Protein AF-A0A1Y2QD56-F1 (afdb_monomer)

Sequence (138 aa):
MIRSNGIDLSAGRTGTDFGQGFYMTTSRNEALLSGGQAAGGRSLEVVEFRVPNAELGKLDSIHFGSAGPEWGDFVAFNRKLDVPYLPPSEWMPNPDMVTGPLFRRMGSSGPVAWPNRVPQTSIHSPNAVTIFDRYMVR

Secondary structure (DSSP, 8-state):
-HHHH---GGGSPSS-TT-SSEEE-S-HHHHHHHHHHHHTTPPP----B---HHHHTTS-EEE-SSS-HHHHHHHHHHTT---S-PPPGGGSS--SEEEEPPEEEEETTEEEEPTT---EEEE-SHHHHHHHHHTB--

Radius of gyration: 15.05 Å; Cα contacts (8 Å, |Δi|>4): 206; chains: 1; bounding box: 37×31×39 Å

Solvent-accessible surface area (backbone atoms only — not comparable to full-atom values): 8327 Å² total; per-residue (Å²): 103,57,95,80,70,42,80,62,53,84,79,28,59,72,56,31,58,87,34,50,23,50,76,49,50,94,43,71,67,56,46,52,54,59,46,47,71,73,45,76,83,53,92,81,82,89,82,51,67,68,70,55,68,80,61,58,72,73,46,54,65,49,76,38,94,50,81,44,72,70,48,29,54,49,26,34,59,33,44,66,50,98,64,102,73,78,82,59,66,83,62,56,71,75,44,26,28,41,35,26,62,47,77,63,46,78,50,98,92,42,63,34,59,45,83,98,58,75,51,38,34,34,34,56,36,72,66,42,43,56,54,48,54,73,27,44,62,127

pLDDT: mean 89.41, std 8.15, range [66.12, 98.0]

Mean predicted aligned error: 4.42 Å

Foldseek 3Di:
DCLVPFDDQVPFDFLALQGRFAKDDPDPVLRCVVVCVVQVPDDDDDKDFDFDVVLVVVWLEAEDPAPDPLSQVNRCVRNVPPDPDDDDCSPPPHTQKYKDFGWDDADPVTTDGDPPRHIMMTGRDPSNRVRRSVRIDD

Structure (mmCIF, N/CA/C/O backbone):
data_AF-A0A1Y2QD56-F1
#
_entry.id   AF-A0A1Y2QD56-F1
#
loop_
_atom_site.group_PDB
_atom_site.id
_atom_site.type_symbol
_atom_site.label_atom_id
_atom_site.label_alt_id
_atom_site.label_comp_id
_atom_site.label_asym_id
_atom_site.label_entity_id
_atom_site.label_seq_id
_atom_site.pdbx_PDB_ins_code
_atom_site.Cartn_x
_atom_site.Cartn_y
_atom_site.Cartn_z
_atom_site.occupancy
_atom_site.B_iso_or_equiv
_atom_site.auth_seq_id
_atom_site.auth_comp_id
_atom_site.auth_asym_id
_atom_site.auth_atom_id
_atom_site.pdbx_PDB_model_num
ATOM 1 N N . MET A 1 1 ? -0.880 -0.951 21.591 1.00 72.44 1 MET A N 1
ATOM 2 C CA . MET A 1 1 ? -1.291 -1.950 20.573 1.00 72.44 1 MET A CA 1
ATOM 3 C C . MET A 1 1 ? -2.196 -1.254 19.573 1.00 72.44 1 MET A C 1
ATOM 5 O O . MET A 1 1 ? -2.889 -0.332 19.991 1.00 72.44 1 MET A O 1
ATOM 9 N N . ILE A 1 2 ? -2.202 -1.658 18.297 1.00 84.44 2 ILE A N 1
ATOM 10 C CA . ILE A 1 2 ? -2.987 -0.966 17.254 1.00 84.44 2 ILE A CA 1
ATOM 11 C C . ILE A 1 2 ? -4.475 -0.877 17.623 1.00 84.44 2 ILE A C 1
ATOM 13 O O . ILE A 1 2 ? -5.079 0.174 17.467 1.00 84.44 2 ILE A O 1
ATOM 17 N N . ARG A 1 3 ? -5.038 -1.924 18.246 1.00 85.38 3 ARG A N 1
ATOM 18 C CA . ARG A 1 3 ? -6.445 -1.942 18.685 1.00 85.38 3 ARG A CA 1
ATOM 19 C C . ARG A 1 3 ? -6.810 -0.854 19.697 1.00 85.38 3 ARG A C 1
ATOM 21 O O . ARG A 1 3 ? -7.971 -0.477 19.793 1.00 85.38 3 ARG A O 1
ATOM 28 N N . SER A 1 4 ? -5.839 -0.386 20.480 1.00 85.19 4 SER A N 1
ATOM 29 C CA . SER A 1 4 ? -6.052 0.618 21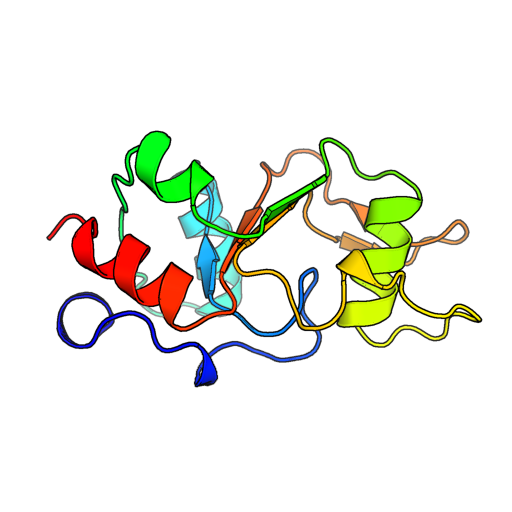.531 1.00 85.19 4 SER A CA 1
ATOM 30 C C . SER A 1 4 ? -5.616 2.016 21.105 1.00 85.19 4 SER A C 1
ATOM 32 O O . SER A 1 4 ? -6.185 2.991 21.579 1.00 85.19 4 SER A O 1
ATOM 34 N N . ASN A 1 5 ? -4.607 2.105 20.235 1.00 87.56 5 ASN A N 1
ATOM 35 C CA . ASN A 1 5 ? -3.928 3.360 19.911 1.00 87.56 5 ASN A CA 1
ATOM 36 C C . ASN A 1 5 ? -4.205 3.846 18.479 1.00 87.56 5 ASN A C 1
ATOM 38 O O . ASN A 1 5 ? -3.782 4.947 18.144 1.00 87.56 5 ASN A O 1
ATOM 42 N N . GLY A 1 6 ? -4.879 3.038 17.656 1.00 92.06 6 GLY A N 1
ATOM 43 C CA . GLY A 1 6 ? -5.049 3.297 16.229 1.00 92.06 6 GLY A CA 1
ATOM 44 C C . GLY A 1 6 ? -3.791 2.996 15.415 1.00 92.06 6 GLY A C 1
ATOM 45 O O . GLY A 1 6 ? -2.788 2.480 15.932 1.00 92.06 6 GLY A O 1
ATOM 46 N N . ILE A 1 7 ? -3.866 3.292 14.120 1.00 94.56 7 ILE A N 1
ATOM 47 C CA . ILE A 1 7 ? -2.748 3.152 13.184 1.00 94.56 7 ILE A CA 1
ATOM 48 C C . ILE A 1 7 ? -1.780 4.334 13.343 1.00 94.56 7 ILE A C 1
ATOM 50 O O . ILE A 1 7 ? -2.159 5.493 13.210 1.00 94.56 7 ILE A O 1
ATOM 54 N N . ASP A 1 8 ? -0.497 4.028 13.548 1.00 93.88 8 ASP A N 1
ATOM 55 C CA . ASP A 1 8 ? 0.594 5.007 13.558 1.00 93.88 8 ASP A CA 1
ATOM 56 C C . ASP A 1 8 ? 1.444 4.869 12.286 1.00 93.88 8 ASP A C 1
ATOM 58 O O . ASP A 1 8 ? 2.203 3.910 12.123 1.00 93.88 8 ASP A O 1
ATOM 62 N N . LEU A 1 9 ? 1.323 5.838 11.375 1.00 93.38 9 LEU A N 1
ATOM 63 C CA . LEU A 1 9 ? 2.066 5.852 10.111 1.00 93.38 9 LEU A CA 1
ATOM 64 C C . LEU A 1 9 ? 3.571 6.086 10.303 1.00 93.38 9 LEU A C 1
ATOM 66 O O . LEU A 1 9 ? 4.365 5.645 9.470 1.00 93.38 9 LEU A O 1
ATOM 70 N N . SER A 1 10 ? 3.980 6.733 11.401 1.00 92.31 10 SER A N 1
ATOM 71 C CA . SER A 1 10 ? 5.395 7.007 11.678 1.00 92.31 10 SER A CA 1
ATOM 72 C C . SER A 1 10 ? 6.182 5.735 12.010 1.00 92.31 10 SER A C 1
ATOM 74 O O . SER A 1 10 ? 7.385 5.666 11.758 1.00 92.31 10 SER A O 1
ATOM 76 N N . ALA A 1 11 ? 5.489 4.693 12.482 1.00 89.25 11 ALA A N 1
ATOM 77 C CA . ALA A 1 11 ? 6.056 3.368 12.714 1.00 89.25 11 ALA A CA 1
ATOM 78 C C . ALA A 1 11 ? 6.349 2.594 11.410 1.00 89.25 11 ALA A C 1
ATOM 80 O O . ALA A 1 11 ? 7.032 1.564 11.440 1.00 89.25 11 ALA A O 1
ATOM 81 N N . GLY A 1 12 ? 5.844 3.068 10.264 1.00 87.12 12 GLY A N 1
ATOM 82 C CA . GLY A 1 12 ? 6.132 2.501 8.951 1.00 87.12 12 GLY A CA 1
ATOM 83 C C . GLY A 1 12 ? 7.609 2.647 8.581 1.00 87.12 12 GLY A C 1
ATOM 84 O O . GLY A 1 12 ? 8.252 3.651 8.886 1.00 87.12 12 GLY A O 1
ATOM 85 N N . ARG A 1 13 ? 8.164 1.653 7.883 1.00 88.19 13 ARG A N 1
ATOM 86 C CA . ARG A 1 13 ? 9.530 1.735 7.344 1.00 88.19 13 ARG A CA 1
ATOM 87 C C . ARG A 1 13 ? 9.559 2.608 6.092 1.00 88.19 13 ARG A C 1
ATOM 89 O O . ARG A 1 13 ? 8.639 2.560 5.284 1.00 88.19 13 ARG A O 1
ATOM 96 N N . THR A 1 14 ? 10.637 3.362 5.910 1.00 89.12 14 THR A N 1
ATOM 97 C CA . THR A 1 14 ? 10.931 4.036 4.639 1.00 89.12 14 THR A CA 1
ATOM 98 C C . THR A 1 14 ? 11.519 3.039 3.631 1.00 89.12 14 THR A C 1
ATOM 100 O O . THR A 1 14 ? 11.999 1.970 4.016 1.00 89.12 14 THR A O 1
ATOM 103 N N . GLY A 1 15 ? 11.486 3.365 2.334 1.00 87.69 15 GLY A N 1
ATOM 104 C CA . GLY A 1 15 ? 12.085 2.512 1.295 1.00 87.69 15 GLY A CA 1
ATOM 105 C C . GLY A 1 15 ? 11.324 1.210 1.012 1.00 87.69 15 GLY A C 1
ATOM 106 O O . GLY A 1 15 ? 11.917 0.233 0.550 1.00 87.69 15 GLY A O 1
ATOM 107 N N . THR A 1 16 ? 10.037 1.161 1.349 1.00 91.62 16 THR A N 1
ATOM 108 C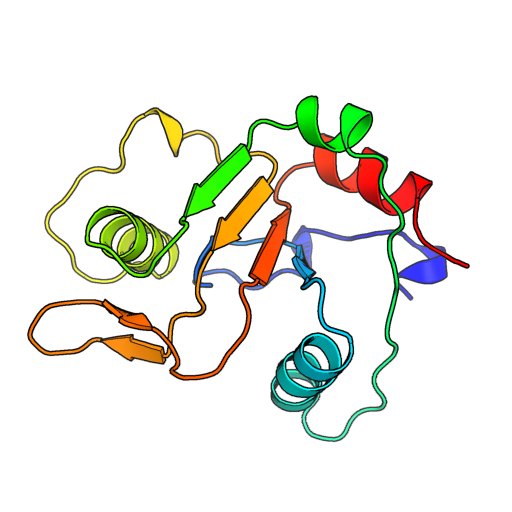 CA . THR A 1 16 ? 9.106 0.072 1.020 1.00 91.62 16 THR A CA 1
ATOM 109 C C . THR A 1 16 ? 8.494 0.269 -0.366 1.00 91.62 16 THR A C 1
ATOM 111 O O . THR A 1 16 ? 8.640 1.327 -0.967 1.00 91.62 16 THR A O 1
ATOM 114 N N . ASP A 1 17 ? 7.809 -0.756 -0.873 1.00 92.38 17 ASP A N 1
ATOM 115 C CA . ASP A 1 17 ? 7.322 -0.821 -2.259 1.00 92.38 17 ASP A CA 1
ATOM 116 C C . ASP A 1 17 ? 6.428 0.364 -2.641 1.00 92.38 17 ASP A C 1
ATOM 118 O O . ASP A 1 17 ? 6.557 0.899 -3.736 1.00 92.38 17 ASP A O 1
ATOM 122 N N . PHE A 1 18 ? 5.572 0.804 -1.718 1.00 93.88 18 PHE A N 1
ATOM 123 C CA . PHE A 1 18 ? 4.632 1.908 -1.914 1.00 93.88 18 PHE A CA 1
ATOM 124 C C . PHE A 1 18 ? 4.926 3.112 -1.010 1.00 93.88 18 PHE A C 1
ATOM 126 O O . PHE A 1 18 ? 4.049 3.918 -0.727 1.00 93.88 18 PHE A O 1
ATOM 133 N N . GLY A 1 19 ? 6.155 3.213 -0.496 1.00 92.00 19 GLY A N 1
ATOM 134 C CA . GLY A 1 19 ? 6.556 4.289 0.410 1.00 92.00 19 GLY A CA 1
ATOM 135 C C . GLY A 1 19 ? 6.125 4.063 1.862 1.00 92.00 19 GLY A C 1
ATOM 136 O O . GLY A 1 19 ? 5.466 3.073 2.197 1.00 92.00 19 GLY A O 1
ATOM 137 N N . GLN A 1 20 ? 6.547 4.962 2.755 1.00 93.12 20 GLN A N 1
ATOM 138 C CA . GLN A 1 20 ? 6.291 4.825 4.191 1.00 93.12 20 GLN A CA 1
ATOM 139 C C . GLN A 1 20 ? 4.786 4.874 4.477 1.00 93.12 20 GLN A C 1
ATOM 141 O O . GLN A 1 20 ? 4.101 5.812 4.075 1.00 93.12 20 GLN A O 1
ATOM 146 N N . GLY A 1 21 ? 4.269 3.860 5.166 1.00 94.38 21 GLY A N 1
ATOM 147 C CA . GLY A 1 21 ? 2.847 3.760 5.466 1.00 94.38 21 GLY A CA 1
ATOM 148 C C . GLY A 1 21 ? 2.489 2.483 6.213 1.00 94.38 21 GLY A C 1
ATOM 149 O O . GLY A 1 21 ? 3.364 1.711 6.621 1.00 94.38 21 GLY A O 1
ATOM 150 N N . PHE A 1 22 ? 1.188 2.262 6.374 1.00 95.12 22 PHE A N 1
ATOM 151 C CA . PHE A 1 22 ? 0.643 1.067 7.007 1.00 95.12 22 PHE A CA 1
ATOM 152 C C . PHE A 1 22 ? 0.142 0.085 5.946 1.00 95.12 22 PHE A C 1
ATOM 154 O O . PHE A 1 22 ? -0.766 0.410 5.186 1.00 95.12 22 PHE A O 1
ATOM 161 N N . TYR A 1 23 ? 0.750 -1.103 5.891 1.00 95.00 23 TYR A N 1
ATOM 162 C CA . TYR A 1 23 ? 0.519 -2.109 4.852 1.00 95.00 23 TYR A CA 1
ATOM 163 C C . TYR A 1 23 ? -0.437 -3.197 5.335 1.00 95.00 23 TYR A C 1
ATOM 165 O O . TYR A 1 23 ? -0.326 -3.709 6.448 1.00 95.00 23 TYR A O 1
ATOM 173 N N . MET A 1 24 ? -1.345 -3.586 4.453 1.00 95.44 24 MET A N 1
ATOM 174 C CA . MET A 1 24 ? -2.387 -4.573 4.676 1.00 95.44 24 MET A CA 1
ATOM 175 C C . MET A 1 24 ? -2.684 -5.353 3.394 1.00 95.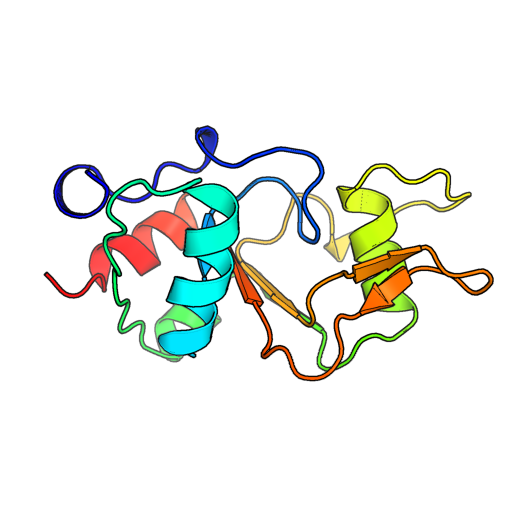44 24 MET A C 1
ATOM 177 O O . MET A 1 24 ? -2.087 -5.138 2.341 1.00 95.44 24 MET A O 1
ATOM 181 N N . THR A 1 25 ? -3.601 -6.307 3.488 1.00 96.12 25 THR A N 1
ATOM 182 C CA . THR A 1 25 ? -4.027 -7.153 2.374 1.00 96.12 25 THR A CA 1
ATOM 183 C C . THR A 1 25 ? -5.404 -7.728 2.685 1.00 96.12 25 THR A C 1
ATOM 185 O O . THR A 1 25 ? -5.792 -7.845 3.848 1.00 96.12 25 THR A O 1
ATOM 188 N N . THR A 1 26 ? -6.141 -8.118 1.650 1.00 95.00 26 THR A N 1
ATOM 189 C CA . THR A 1 26 ? -7.453 -8.767 1.780 1.00 95.00 26 THR A CA 1
ATOM 190 C C . THR A 1 26 ? -7.355 -10.244 2.178 1.00 95.00 26 THR A C 1
ATOM 192 O O . THR A 1 26 ? -8.363 -10.854 2.528 1.00 95.00 26 THR A O 1
ATOM 195 N N . SER A 1 27 ? -6.156 -10.839 2.160 1.00 94.88 27 SER A N 1
ATOM 196 C CA . SER A 1 27 ? -5.932 -12.232 2.558 1.00 94.88 27 SER A CA 1
ATOM 197 C C . SER A 1 27 ? -5.340 -12.338 3.960 1.00 94.88 27 SER A C 1
ATOM 199 O O . SER A 1 27 ? -4.198 -11.953 4.211 1.00 94.88 27 SER A O 1
ATOM 201 N N . ARG A 1 28 ? -6.071 -12.982 4.874 1.00 93.38 28 ARG A N 1
ATOM 202 C CA . ARG A 1 28 ? -5.571 -13.276 6.227 1.00 93.38 28 ARG A CA 1
ATOM 203 C C . ARG A 1 28 ? -4.262 -14.073 6.213 1.00 93.38 28 ARG A C 1
ATOM 205 O O . ARG A 1 28 ? -3.370 -13.802 7.013 1.00 93.38 28 ARG A O 1
ATOM 212 N N . ASN A 1 29 ? -4.137 -15.037 5.301 1.00 92.31 29 ASN A N 1
ATOM 213 C CA . ASN A 1 29 ? -2.928 -15.855 5.174 1.00 92.31 29 ASN A CA 1
ATOM 214 C C . ASN A 1 29 ? -1.732 -15.014 4.717 1.00 92.31 29 ASN A C 1
ATOM 216 O O . ASN A 1 29 ? -0.629 -15.179 5.230 1.00 92.31 29 ASN A O 1
ATOM 220 N N . GLU A 1 30 ? -1.959 -14.083 3.793 1.00 92.88 30 GLU A N 1
ATOM 221 C CA . GLU A 1 30 ? -0.926 -13.165 3.318 1.00 92.88 30 GLU A CA 1
ATOM 222 C C . GLU A 1 30 ? -0.491 -12.184 4.414 1.00 92.88 30 GLU A C 1
ATOM 224 O O . GLU A 1 30 ? 0.704 -11.924 4.566 1.00 92.88 30 GLU A O 1
ATOM 229 N N . ALA A 1 31 ? -1.435 -11.690 5.223 1.00 92.56 31 ALA A N 1
ATOM 230 C CA . ALA A 1 31 ? -1.136 -10.834 6.369 1.00 92.56 31 ALA A CA 1
ATOM 231 C C . ALA A 1 31 ? -0.236 -11.557 7.386 1.00 92.56 31 ALA A C 1
ATOM 233 O O . ALA A 1 31 ? 0.762 -10.999 7.841 1.00 92.56 31 ALA A O 1
ATOM 234 N N . LEU A 1 32 ? -0.541 -12.823 7.692 1.00 90.69 32 LEU A N 1
ATOM 235 C CA . LEU A 1 32 ? 0.277 -13.658 8.575 1.00 90.69 32 LEU A CA 1
ATOM 236 C C . LEU A 1 32 ? 1.657 -13.954 7.984 1.00 90.69 32 LEU A C 1
ATOM 238 O O . LEU A 1 32 ? 2.651 -13.886 8.702 1.00 90.69 32 LEU A O 1
ATOM 242 N N . LEU A 1 33 ? 1.736 -14.260 6.689 1.00 88.81 33 LEU A N 1
ATOM 243 C CA . LEU A 1 33 ? 3.000 -14.565 6.021 1.00 88.81 33 LEU A CA 1
ATOM 244 C C . LEU A 1 33 ? 3.913 -13.332 5.950 1.00 88.81 33 LEU A C 1
ATOM 246 O O . LEU A 1 33 ? 5.090 -13.415 6.304 1.00 88.81 33 LEU A O 1
ATOM 250 N N . SER A 1 34 ? 3.362 -12.178 5.567 1.00 86.88 34 SER A N 1
ATOM 251 C CA . SER A 1 34 ? 4.086 -10.900 5.524 1.00 86.88 34 SER A CA 1
ATOM 252 C C . SER A 1 34 ? 4.499 -10.437 6.925 1.00 86.88 34 SER A C 1
ATOM 254 O O . SER A 1 34 ? 5.648 -10.049 7.143 1.00 86.88 34 SER A O 1
ATOM 256 N N . GLY A 1 35 ? 3.594 -10.544 7.904 1.00 83.12 35 GLY A N 1
ATOM 257 C CA . GLY A 1 35 ? 3.881 -10.234 9.303 1.00 83.12 35 GLY A CA 1
ATOM 258 C C . GLY A 1 35 ? 4.925 -11.171 9.912 1.00 83.12 35 GLY A C 1
ATOM 259 O O . GLY A 1 35 ? 5.813 -10.715 10.628 1.00 83.12 35 GLY A O 1
ATOM 260 N N . GLY A 1 36 ? 4.879 -12.466 9.590 1.00 78.81 36 GLY A N 1
ATOM 261 C CA . GLY A 1 36 ? 5.800 -13.483 10.109 1.00 78.81 36 GLY A CA 1
ATOM 262 C C . GLY A 1 36 ? 7.245 -13.226 9.708 1.00 78.81 36 GLY A C 1
ATOM 263 O O . GLY A 1 36 ? 8.141 -13.313 10.549 1.00 78.81 36 GLY A O 1
ATOM 264 N N . GLN A 1 37 ? 7.459 -12.809 8.457 1.00 71.12 37 GLN A N 1
ATOM 265 C CA . GLN A 1 37 ? 8.773 -12.377 7.978 1.00 71.12 37 GLN A CA 1
ATOM 266 C C . GLN A 1 37 ? 9.306 -11.167 8.764 1.00 71.12 37 GLN A C 1
ATOM 268 O O . GLN A 1 37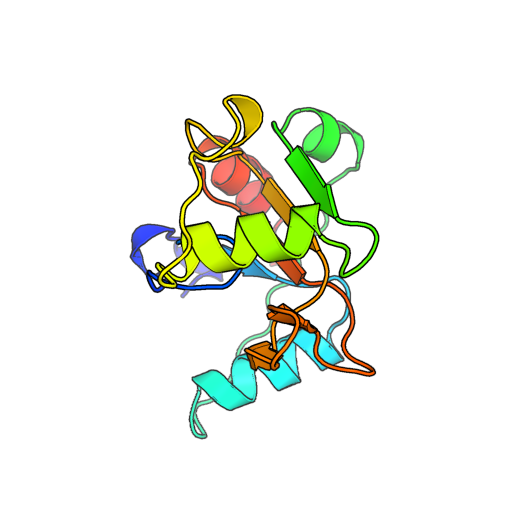 ? 10.499 -11.103 9.055 1.00 71.12 37 GLN A O 1
ATOM 273 N N . ALA A 1 38 ? 8.437 -10.230 9.153 1.00 71.31 38 ALA A N 1
ATOM 274 C CA . ALA A 1 38 ? 8.824 -9.042 9.916 1.00 71.31 38 ALA A CA 1
ATOM 275 C C . ALA A 1 38 ? 8.993 -9.298 11.429 1.00 71.31 38 ALA A C 1
ATOM 277 O O . ALA A 1 38 ? 9.807 -8.647 12.091 1.00 71.31 38 ALA A O 1
ATOM 278 N N . ALA A 1 39 ? 8.224 -10.229 11.998 1.00 71.81 39 ALA A N 1
ATOM 279 C CA . ALA A 1 39 ? 8.172 -10.467 13.437 1.00 71.81 39 ALA A CA 1
ATOM 280 C C . ALA A 1 39 ? 9.356 -11.276 13.976 1.00 71.81 39 ALA A C 1
ATOM 282 O O . ALA A 1 39 ? 9.668 -11.137 15.161 1.00 71.81 39 ALA A O 1
ATOM 283 N N . GLY A 1 40 ? 10.028 -12.083 13.147 1.00 71.38 40 GLY A N 1
ATOM 284 C CA . GLY A 1 40 ? 11.205 -12.854 13.568 1.00 71.38 40 GLY A CA 1
ATOM 285 C C . GLY A 1 40 ? 10.925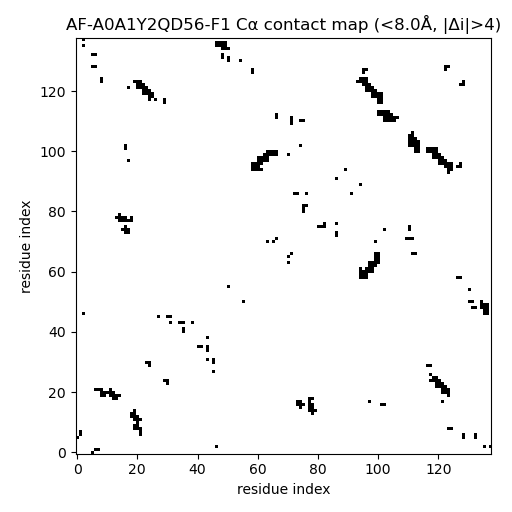 -13.787 14.754 1.00 71.38 40 GLY A C 1
ATOM 286 O O . GLY A 1 40 ? 11.751 -13.897 15.651 1.00 71.38 40 GLY A O 1
ATOM 287 N N . GLY A 1 41 ? 9.731 -14.392 14.800 1.00 69.44 41 GLY A N 1
ATOM 288 C CA . GLY A 1 41 ? 9.309 -15.302 15.875 1.00 69.44 41 GLY A CA 1
ATOM 289 C C . GLY A 1 41 ? 8.499 -14.666 17.013 1.00 69.44 41 GLY A C 1
ATOM 290 O O . GLY A 1 41 ? 8.078 -15.377 17.920 1.00 69.44 41 GLY A O 1
ATOM 291 N N . ARG A 1 42 ? 8.235 -13.352 16.978 1.00 75.81 42 ARG A N 1
ATOM 292 C CA . ARG A 1 42 ? 7.297 -12.699 17.914 1.00 75.81 42 ARG A CA 1
ATOM 293 C C . ARG A 1 42 ? 5.842 -13.070 17.604 1.00 75.81 42 ARG A C 1
ATOM 295 O O . ARG A 1 42 ? 5.496 -13.328 16.452 1.00 75.81 42 ARG A O 1
ATOM 302 N N . SER A 1 43 ? 4.986 -13.047 18.628 1.00 77.06 43 SER A N 1
ATOM 303 C CA . SER A 1 43 ? 3.543 -13.250 18.467 1.00 77.06 43 SER A CA 1
ATOM 304 C C . SER A 1 43 ? 2.951 -12.162 17.575 1.00 77.06 43 SER A C 1
ATOM 306 O O . SER A 1 43 ? 3.126 -10.971 17.843 1.00 77.06 43 SER A O 1
ATOM 308 N N . LEU A 1 44 ? 2.244 -12.576 16.528 1.00 82.06 44 LEU A N 1
ATOM 309 C CA . LEU A 1 44 ? 1.524 -11.681 15.633 1.00 82.06 44 LEU A CA 1
ATOM 310 C C . LEU A 1 44 ? 0.085 -11.520 16.090 1.00 82.06 44 LEU A C 1
ATOM 312 O O . LEU A 1 44 ? -0.587 -12.495 16.420 1.00 82.06 44 LEU A O 1
ATOM 316 N N . GLU A 1 45 ? -0.400 -10.292 16.007 1.00 85.69 45 GLU A N 1
ATOM 317 C CA . GLU A 1 45 ? -1.817 -9.995 16.090 1.00 85.69 45 GLU A CA 1
ATOM 318 C C . GLU A 1 45 ? -2.322 -9.629 14.693 1.00 85.69 45 GLU A C 1
ATOM 320 O O . GLU A 1 45 ? -1.748 -8.771 14.023 1.00 85.69 45 GLU A O 1
ATOM 325 N N . VAL A 1 46 ? -3.389 -10.292 14.244 1.00 89.81 46 VAL A N 1
ATOM 326 C CA . VAL A 1 46 ? -4.080 -9.922 13.004 1.00 89.81 46 VAL A CA 1
ATOM 327 C C . VAL A 1 46 ? -5.192 -8.951 13.354 1.00 89.81 46 VAL A C 1
ATOM 329 O O . VAL A 1 46 ? -6.005 -9.229 14.236 1.00 89.81 46 VAL A O 1
ATOM 332 N N . VAL A 1 47 ? -5.235 -7.832 12.641 1.00 93.44 47 VAL A N 1
ATOM 333 C CA . VAL A 1 47 ? -6.262 -6.800 12.770 1.00 93.44 47 VAL A CA 1
ATOM 334 C C . VAL A 1 47 ? -7.034 -6.750 11.459 1.00 93.44 47 VAL A C 1
ATOM 336 O O . VAL A 1 47 ? -6.435 -6.746 10.385 1.00 93.44 47 VAL A O 1
ATOM 339 N N . GLU A 1 48 ? -8.360 -6.781 11.553 1.00 95.94 48 GLU A N 1
ATOM 340 C CA . GLU A 1 48 ? -9.264 -6.778 10.403 1.00 95.94 48 GLU A CA 1
ATOM 341 C C . GLU A 1 48 ? -9.957 -5.421 10.306 1.00 95.94 48 GLU A C 1
ATOM 343 O O . GLU A 1 48 ? -10.353 -4.843 11.318 1.00 95.94 48 GLU A O 1
ATOM 348 N N . PHE A 1 49 ? -10.126 -4.934 9.080 1.00 96.94 49 PHE A N 1
ATOM 349 C CA . PHE A 1 49 ? -10.814 -3.686 8.780 1.00 96.94 49 PHE A CA 1
ATOM 350 C C . PHE A 1 49 ? -11.975 -3.974 7.832 1.00 96.94 49 PHE A C 1
ATOM 352 O O . PHE A 1 49 ? -11.789 -4.619 6.800 1.00 96.94 49 PHE A O 1
ATOM 359 N N . ARG A 1 50 ? -13.173 -3.490 8.166 1.00 97.12 50 ARG A N 1
ATOM 360 C CA . ARG A 1 50 ? -14.387 -3.646 7.347 1.00 97.12 50 ARG A CA 1
ATOM 361 C C . ARG A 1 50 ? -14.844 -2.297 6.810 1.00 97.12 50 ARG A C 1
ATOM 363 O O . ARG A 1 50 ? -15.886 -1.782 7.205 1.00 97.12 50 ARG A O 1
ATOM 370 N N . VAL A 1 51 ? -14.027 -1.709 5.941 1.00 97.50 51 VAL A N 1
ATOM 371 C CA . VAL A 1 51 ? -14.283 -0.384 5.363 1.00 97.50 51 VAL A CA 1
ATOM 372 C C . VAL A 1 51 ? -15.294 -0.498 4.211 1.00 97.50 51 VAL A C 1
ATOM 374 O O . VAL A 1 51 ? -15.057 -1.268 3.279 1.00 97.50 51 VAL A O 1
ATOM 377 N N . PRO A 1 52 ? -16.410 0.253 4.219 1.00 97.81 52 PRO A N 1
ATOM 378 C CA . PRO A 1 52 ? -17.325 0.303 3.081 1.00 97.81 52 PRO A CA 1
ATOM 379 C C . PRO A 1 52 ? -16.656 0.885 1.828 1.00 97.81 52 PRO A C 1
ATOM 381 O O . PRO A 1 52 ? -15.934 1.877 1.915 1.00 97.81 52 PRO A O 1
ATOM 384 N N . ASN A 1 53 ? -16.988 0.362 0.643 1.00 95.81 53 ASN A N 1
ATOM 385 C CA . ASN A 1 53 ? -16.464 0.884 -0.632 1.00 95.81 53 ASN A CA 1
ATOM 386 C C . ASN A 1 53 ? -16.728 2.389 -0.819 1.00 95.81 53 ASN A C 1
ATOM 388 O O . ASN A 1 53 ? -15.898 3.092 -1.385 1.00 95.81 53 ASN A O 1
ATOM 392 N N . ALA A 1 54 ? -17.856 2.897 -0.309 1.00 97.75 54 ALA A N 1
ATOM 393 C CA . ALA A 1 54 ? -18.192 4.320 -0.362 1.00 97.75 54 ALA A CA 1
ATOM 394 C C . ALA A 1 54 ? -17.240 5.208 0.461 1.00 97.75 54 ALA A C 1
ATOM 396 O O . ALA A 1 54 ? -17.110 6.390 0.167 1.00 97.75 54 ALA A O 1
ATOM 397 N N . GLU A 1 55 ? -16.588 4.662 1.490 1.00 98.00 55 GLU A N 1
ATOM 398 C CA . GLU A 1 55 ? -15.560 5.371 2.258 1.00 98.00 55 GLU A CA 1
ATOM 399 C C . GLU A 1 55 ? -14.200 5.278 1.564 1.00 98.00 55 GLU A C 1
ATOM 401 O O . GLU A 1 55 ? -13.493 6.276 1.491 1.00 98.00 55 GLU A O 1
ATOM 406 N N . LEU A 1 56 ? -13.870 4.119 0.979 1.00 95.88 56 LEU A N 1
ATOM 407 C CA . LEU A 1 56 ? -12.657 3.961 0.168 1.00 95.88 56 LEU A CA 1
ATOM 408 C C . LEU A 1 56 ? -12.656 4.896 -1.048 1.00 95.88 56 LEU A C 1
ATOM 410 O O . LEU A 1 56 ? -11.628 5.478 -1.365 1.00 95.88 56 LEU A O 1
ATOM 414 N N . GLY A 1 57 ? -13.813 5.106 -1.682 1.00 96.00 57 GLY A N 1
ATOM 415 C CA . GLY A 1 57 ? -13.960 6.031 -2.811 1.00 96.00 57 GLY A CA 1
ATOM 416 C C . GLY A 1 57 ? -13.751 7.513 -2.471 1.00 96.00 57 GLY A C 1
ATOM 417 O O . GLY A 1 57 ? -13.790 8.341 -3.374 1.00 96.00 57 GLY A O 1
ATOM 418 N N . LYS A 1 58 ? -13.551 7.861 -1.191 1.00 96.12 58 LYS A N 1
ATOM 419 C CA . LYS A 1 58 ? -13.198 9.221 -0.748 1.00 96.12 58 LYS A CA 1
ATOM 420 C C . LYS A 1 58 ? -11.687 9.443 -0.656 1.00 96.12 58 LYS A C 1
ATOM 422 O O . LYS A 1 58 ? -11.277 10.569 -0.393 1.00 96.12 58 LYS A O 1
ATOM 427 N N . LEU A 1 59 ? -10.892 8.382 -0.784 1.00 96.00 59 LEU A N 1
ATOM 428 C CA . LEU A 1 59 ? -9.439 8.430 -0.680 1.00 96.00 59 LEU A CA 1
ATOM 429 C C . LEU A 1 59 ? -8.823 8.663 -2.054 1.00 96.00 59 LEU A C 1
ATOM 431 O O . LEU A 1 59 ? -9.195 7.984 -3.016 1.00 96.00 59 LEU A O 1
ATOM 435 N N . ASP A 1 60 ? -7.829 9.544 -2.124 1.00 94.94 60 ASP A N 1
ATOM 436 C CA . ASP A 1 60 ? -6.981 9.635 -3.310 1.00 94.94 60 ASP A CA 1
ATOM 437 C C . ASP A 1 60 ? -6.142 8.357 -3.434 1.00 94.94 60 ASP A C 1
ATOM 439 O O . ASP A 1 60 ? -5.301 8.059 -2.582 1.00 94.94 60 ASP A O 1
ATOM 443 N N . SER A 1 61 ? -6.453 7.537 -4.436 1.00 93.88 61 SER A N 1
ATOM 444 C CA . SER A 1 61 ? -6.031 6.140 -4.469 1.00 93.88 61 SER A CA 1
ATOM 445 C C . SER A 1 61 ? -5.371 5.769 -5.784 1.00 93.88 61 SER A C 1
ATOM 447 O O . SER A 1 61 ? -5.947 5.962 -6.853 1.00 93.88 61 SER A O 1
ATOM 449 N N . ILE A 1 62 ? -4.218 5.109 -5.694 1.00 94.88 62 ILE A N 1
ATOM 450 C CA . ILE A 1 62 ? -3.542 4.501 -6.843 1.00 94.88 62 ILE A CA 1
ATOM 451 C C . ILE A 1 62 ? -3.760 2.989 -6.825 1.00 94.88 62 ILE A C 1
ATOM 453 O O . ILE A 1 62 ? -3.583 2.326 -5.798 1.00 94.88 62 ILE A O 1
ATOM 457 N N . HIS A 1 63 ? -4.124 2.423 -7.976 1.00 95.06 63 HIS A N 1
ATOM 458 C CA . HIS A 1 63 ? -4.321 0.987 -8.133 1.00 95.06 63 HIS A CA 1
ATOM 459 C C . HIS A 1 63 ? -3.503 0.421 -9.295 1.00 95.06 63 HIS A C 1
ATOM 461 O O . HIS A 1 63 ? -3.798 0.664 -10.462 1.00 95.06 63 HIS A O 1
ATOM 467 N N . PHE A 1 64 ? -2.530 -0.425 -8.968 1.00 95.38 64 PHE A N 1
ATOM 468 C CA . PHE A 1 64 ? -1.774 -1.209 -9.932 1.00 95.38 64 PHE A CA 1
ATOM 469 C C . PHE A 1 64 ? -2.398 -2.600 -10.072 1.00 95.38 64 PHE A C 1
ATOM 471 O O . PHE A 1 64 ? -2.210 -3.472 -9.224 1.00 95.38 64 PHE A O 1
ATOM 478 N N . GLY A 1 65 ? -3.119 -2.839 -11.171 1.00 93.38 65 GLY A N 1
ATOM 479 C CA . GLY A 1 65 ? -3.735 -4.146 -11.441 1.00 93.38 65 GLY A CA 1
ATOM 480 C C . GLY A 1 65 ? -2.731 -5.255 -11.797 1.00 93.38 65 GLY A C 1
ATOM 481 O O . GLY A 1 65 ? -3.069 -6.437 -11.763 1.00 93.38 65 GLY A O 1
ATOM 482 N N . SER A 1 66 ? -1.492 -4.898 -12.150 1.00 92.88 66 SER A N 1
ATOM 483 C CA . SER A 1 66 ? -0.425 -5.842 -12.500 1.00 92.88 66 SER A CA 1
ATOM 484 C C . SER A 1 66 ? 0.965 -5.232 -12.293 1.00 92.88 66 SER A C 1
ATOM 486 O O . SER A 1 66 ? 1.101 -4.031 -12.070 1.00 92.88 66 SER A O 1
ATOM 488 N N . ALA A 1 67 ? 2.006 -6.066 -12.371 1.00 92.94 67 ALA A N 1
ATOM 489 C CA . ALA A 1 67 ? 3.406 -5.657 -12.241 1.00 92.94 67 ALA A CA 1
ATOM 490 C C . ALA A 1 67 ? 3.957 -5.112 -13.574 1.00 92.94 67 ALA A C 1
ATOM 492 O O . ALA A 1 67 ? 4.894 -5.669 -14.146 1.00 92.94 67 ALA A O 1
ATOM 493 N N . GLY A 1 68 ? 3.305 -4.077 -14.105 1.00 91.81 68 GLY A N 1
ATOM 494 C CA . GLY A 1 68 ? 3.695 -3.408 -15.348 1.00 91.81 68 GLY A CA 1
ATOM 495 C C . GLY A 1 68 ? 4.799 -2.358 -15.155 1.00 91.81 68 GLY A C 1
ATOM 496 O O . GLY A 1 68 ? 5.245 -2.141 -14.026 1.00 91.81 68 GLY A O 1
ATOM 497 N N . PRO A 1 69 ? 5.218 -1.678 -16.241 1.00 89.69 69 PRO A N 1
ATOM 498 C CA . PRO A 1 69 ? 6.250 -0.640 -16.190 1.00 89.69 69 PRO A CA 1
ATOM 499 C C . PRO A 1 69 ? 5.951 0.464 -15.170 1.00 89.69 69 PRO A C 1
ATOM 501 O O . PRO A 1 69 ? 6.796 0.757 -14.338 1.00 89.69 69 PRO A O 1
ATOM 504 N N . GLU A 1 70 ? 4.719 0.976 -15.151 1.00 90.31 70 GLU A N 1
ATOM 505 C CA . GLU A 1 70 ? 4.292 2.039 -14.232 1.00 90.31 70 GLU A CA 1
ATOM 506 C C . GLU A 1 70 ? 4.414 1.632 -12.751 1.00 90.31 70 GLU A C 1
ATOM 508 O O . GLU A 1 70 ? 4.957 2.372 -11.934 1.00 90.31 70 GLU A O 1
ATOM 513 N N . TRP A 1 71 ? 3.986 0.411 -12.407 1.00 93.44 71 TRP A N 1
ATOM 514 C CA . TRP A 1 71 ? 4.196 -0.154 -11.069 1.00 93.44 71 TRP A CA 1
ATOM 515 C C . TRP A 1 71 ? 5.688 -0.285 -10.746 1.00 93.44 71 TRP A C 1
ATOM 517 O O . TRP A 1 71 ? 6.112 -0.016 -9.622 1.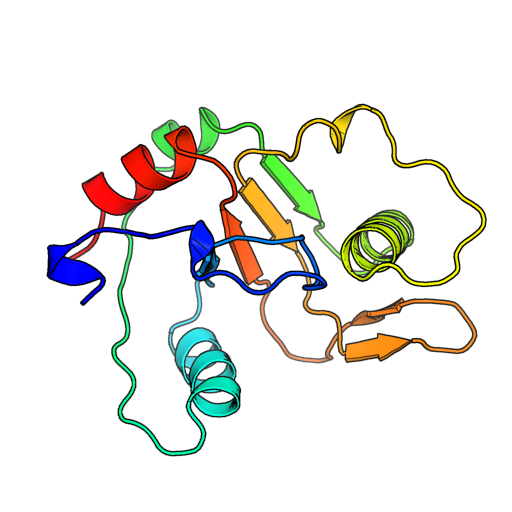00 93.44 71 TRP A O 1
ATOM 527 N N . GLY A 1 72 ? 6.492 -0.698 -11.728 1.00 92.00 72 GLY A N 1
ATOM 528 C CA . GLY A 1 72 ? 7.937 -0.799 -11.582 1.00 92.00 72 GLY A CA 1
ATOM 529 C C . GLY A 1 72 ? 8.570 0.552 -11.253 1.00 92.00 72 GLY A C 1
ATOM 530 O O . GLY A 1 72 ? 9.314 0.658 -10.279 1.00 92.00 72 GLY A O 1
ATOM 531 N N . ASP A 1 73 ? 8.224 1.590 -12.006 1.00 90.38 73 ASP A N 1
ATOM 532 C CA . ASP A 1 73 ? 8.714 2.950 -11.784 1.00 90.38 73 ASP A CA 1
ATOM 533 C C . ASP A 1 73 ? 8.283 3.478 -10.406 1.00 90.38 73 ASP A C 1
ATOM 535 O O . ASP A 1 73 ? 9.104 4.037 -9.673 1.00 90.38 73 ASP A O 1
ATOM 539 N N . PHE A 1 74 ? 7.041 3.201 -9.989 1.00 92.00 74 PHE A N 1
ATOM 540 C CA . PHE A 1 74 ? 6.535 3.551 -8.657 1.00 92.00 74 PHE A CA 1
ATOM 541 C C . PHE A 1 74 ? 7.342 2.896 -7.535 1.00 92.00 74 PHE A C 1
ATOM 543 O O . PHE A 1 74 ? 7.751 3.549 -6.569 1.00 92.00 74 PHE A O 1
ATOM 550 N N . VAL A 1 75 ? 7.601 1.593 -7.662 1.00 92.38 75 VAL A N 1
ATOM 551 C CA . VAL A 1 75 ? 8.405 0.839 -6.697 1.00 92.38 75 VAL A CA 1
ATOM 552 C C . VAL A 1 75 ? 9.844 1.341 -6.690 1.00 92.38 75 VAL A C 1
ATOM 554 O O . VAL A 1 75 ? 10.423 1.519 -5.618 1.00 92.38 75 VAL A O 1
ATOM 557 N N . ALA A 1 76 ? 10.437 1.586 -7.858 1.00 89.94 76 ALA A N 1
ATOM 558 C CA . ALA A 1 76 ? 11.804 2.076 -7.966 1.00 89.94 76 ALA A CA 1
ATOM 559 C C . ALA A 1 76 ? 11.967 3.441 -7.290 1.00 89.94 76 ALA A C 1
ATOM 561 O O . ALA A 1 76 ? 12.898 3.617 -6.500 1.00 89.94 76 ALA A O 1
ATOM 562 N N . PHE A 1 77 ? 11.019 4.352 -7.517 1.00 89.31 77 PHE A N 1
ATOM 563 C CA . PHE A 1 77 ? 10.954 5.648 -6.851 1.00 89.31 77 PHE A CA 1
ATOM 564 C C . PHE A 1 77 ? 10.900 5.501 -5.322 1.00 89.31 77 PHE A C 1
ATOM 566 O O . PHE A 1 77 ? 11.775 6.005 -4.612 1.00 89.31 77 PHE A O 1
ATOM 573 N N . ASN A 1 78 ? 9.928 4.749 -4.799 1.00 90.50 78 ASN A N 1
ATOM 574 C CA . ASN A 1 78 ? 9.731 4.616 -3.353 1.00 90.50 78 ASN A CA 1
ATOM 575 C C . ASN A 1 78 ? 10.889 3.900 -2.649 1.00 90.50 78 ASN A C 1
ATOM 577 O O . ASN A 1 78 ? 11.280 4.266 -1.535 1.00 90.50 78 ASN A O 1
ATOM 581 N N . ARG A 1 79 ? 11.479 2.902 -3.312 1.00 90.06 79 ARG A N 1
ATOM 582 C CA . ARG A 1 79 ? 12.643 2.161 -2.817 1.00 90.06 79 ARG A CA 1
ATOM 583 C C . ARG A 1 79 ? 13.971 2.890 -3.055 1.00 90.06 79 ARG A C 1
ATOM 585 O O . ARG A 1 79 ? 15.003 2.365 -2.640 1.00 90.06 79 ARG A O 1
ATOM 592 N N . LYS A 1 80 ? 13.948 4.086 -3.664 1.00 86.50 80 LYS A N 1
ATOM 593 C CA . LYS A 1 80 ? 15.125 4.905 -4.013 1.00 86.50 80 LYS A CA 1
ATOM 594 C C . LYS A 1 80 ? 16.158 4.125 -4.824 1.00 86.50 80 LYS A C 1
ATOM 596 O O . LYS A 1 80 ? 17.354 4.164 -4.537 1.00 86.50 80 LYS A O 1
ATOM 601 N N . LEU A 1 81 ? 15.675 3.357 -5.792 1.00 82.12 81 LEU A N 1
ATOM 602 C CA . LEU A 1 81 ? 16.538 2.667 -6.736 1.00 82.12 81 LEU A CA 1
ATOM 603 C C . LEU A 1 81 ? 17.113 3.686 -7.718 1.00 82.12 81 LEU A C 1
ATOM 605 O O . LEU A 1 81 ? 16.480 4.697 -8.011 1.00 82.12 81 LEU A O 1
ATOM 609 N N . ASP A 1 82 ? 18.316 3.419 -8.206 1.00 76.69 82 ASP A N 1
ATOM 610 C CA . ASP A 1 82 ? 18.993 4.295 -9.157 1.00 76.69 82 ASP A CA 1
ATOM 611 C C . ASP A 1 82 ? 18.308 4.196 -10.530 1.00 76.69 82 ASP A C 1
ATOM 613 O O . ASP A 1 82 ? 18.575 3.276 -11.307 1.00 76.69 82 ASP A O 1
ATOM 617 N N . VAL A 1 83 ? 17.342 5.088 -10.783 1.00 68.88 83 VAL A N 1
ATOM 618 C CA . VAL A 1 83 ? 16.583 5.168 -12.038 1.00 68.88 83 VAL A CA 1
ATOM 619 C C . VAL A 1 83 ? 16.563 6.609 -12.576 1.00 68.88 83 VAL A C 1
ATOM 621 O O . VAL A 1 83 ? 16.349 7.548 -11.808 1.00 68.88 83 VAL A O 1
ATOM 624 N N . PRO A 1 84 ? 16.773 6.823 -13.889 1.00 66.12 84 PRO A N 1
ATOM 625 C CA . PRO A 1 84 ? 16.900 8.154 -14.491 1.00 66.12 84 PRO A CA 1
ATOM 626 C C . PRO A 1 84 ? 15.534 8.784 -14.834 1.00 66.12 84 PRO A C 1
ATOM 628 O O . PRO A 1 84 ? 15.267 9.106 -15.991 1.00 66.12 84 PRO A O 1
ATOM 631 N N . TYR A 1 85 ? 14.645 8.937 -13.851 1.00 68.94 85 TYR A N 1
ATOM 632 C CA . TYR A 1 85 ? 13.250 9.327 -14.084 1.00 68.94 85 TYR A CA 1
ATOM 633 C C . TYR A 1 85 ? 12.685 10.257 -12.992 1.00 68.94 85 TYR A C 1
ATOM 635 O O . TYR A 1 85 ? 13.081 10.178 -11.830 1.00 68.94 85 TYR A O 1
ATOM 643 N N . LEU A 1 86 ? 11.755 11.142 -13.381 1.00 67.56 86 LEU A N 1
ATOM 644 C CA . LEU A 1 86 ? 10.991 12.021 -12.488 1.00 67.56 86 LEU A CA 1
ATOM 645 C C . LEU A 1 86 ? 9.603 11.419 -12.225 1.00 67.56 86 LEU A C 1
ATOM 647 O O . LEU A 1 86 ? 8.914 11.141 -13.204 1.00 67.56 86 LEU A O 1
ATOM 651 N N . PRO A 1 87 ? 9.154 11.275 -10.963 1.00 73.25 87 PRO A N 1
ATOM 652 C CA . PRO A 1 87 ? 7.829 10.732 -10.664 1.00 73.25 87 PRO A CA 1
ATOM 653 C C . PRO A 1 87 ? 6.721 11.578 -11.321 1.00 73.25 87 PRO A C 1
ATOM 655 O O . PRO A 1 87 ? 6.879 12.800 -11.433 1.00 73.25 87 PRO A O 1
ATOM 658 N N . PRO A 1 88 ? 5.593 10.979 -11.740 1.00 77.94 88 PRO A N 1
ATOM 659 C CA . PRO A 1 88 ? 4.450 11.705 -12.251 1.00 77.94 88 PRO A CA 1
ATOM 660 C C . PRO A 1 88 ? 3.876 12.557 -11.125 1.00 77.94 88 PRO A C 1
ATOM 662 O O . PRO A 1 88 ? 3.968 12.218 -9.940 1.00 77.94 88 PRO A O 1
ATOM 665 N N . SER A 1 89 ? 3.237 13.658 -11.501 1.00 73.94 89 SER A N 1
ATOM 666 C CA . SER A 1 89 ? 2.616 14.554 -10.534 1.00 73.94 89 SER A CA 1
ATOM 667 C C . SER A 1 89 ? 1.549 13.862 -9.691 1.00 73.94 89 SER A C 1
ATOM 669 O O . SER A 1 89 ? 1.420 14.208 -8.528 1.00 73.94 89 SER A O 1
ATOM 671 N N . GLU A 1 90 ? 0.819 12.868 -10.212 1.00 75.38 90 GLU A N 1
ATOM 672 C CA . GLU A 1 90 ? -0.185 12.140 -9.417 1.00 75.38 90 GLU A CA 1
ATOM 673 C C . GLU A 1 90 ? 0.394 11.331 -8.246 1.00 75.38 90 GLU A C 1
ATOM 675 O O . GLU A 1 90 ? -0.339 10.953 -7.341 1.00 75.38 90 GLU A O 1
ATOM 680 N N . TRP A 1 91 ? 1.702 11.060 -8.227 1.00 78.81 91 TRP A N 1
ATOM 681 C CA . TRP A 1 91 ? 2.347 10.389 -7.092 1.00 78.81 91 TRP A CA 1
ATOM 682 C C . TRP A 1 91 ? 2.796 11.394 -6.021 1.00 78.81 91 TRP A C 1
ATOM 684 O O . TRP A 1 91 ? 3.383 11.000 -5.011 1.00 78.81 91 TRP A O 1
ATOM 694 N N . MET A 1 92 ? 2.561 12.693 -6.250 1.00 76.88 92 MET A N 1
ATOM 695 C CA . MET A 1 92 ? 3.060 13.794 -5.434 1.00 76.88 92 MET A CA 1
ATOM 696 C C . MET A 1 92 ? 1.982 14.864 -5.137 1.00 76.88 92 MET A C 1
ATOM 698 O O . MET A 1 92 ? 1.505 15.529 -6.054 1.00 76.88 92 MET A O 1
ATOM 702 N N . PRO A 1 93 ? 1.690 15.170 -3.855 1.00 70.94 93 PRO A N 1
ATOM 703 C CA . PRO A 1 93 ? 2.154 14.470 -2.653 1.00 70.94 93 PRO A CA 1
ATOM 704 C C . PRO A 1 93 ? 1.583 13.044 -2.574 1.00 70.94 93 PRO A C 1
ATOM 706 O O . PRO A 1 93 ? 0.644 12.726 -3.290 1.00 70.94 93 PRO A O 1
ATOM 709 N N . ASN A 1 94 ? 2.172 12.191 -1.725 1.00 78.69 94 ASN A N 1
ATOM 710 C CA . ASN A 1 94 ? 1.800 10.774 -1.619 1.00 78.69 94 ASN A CA 1
ATOM 711 C C . ASN A 1 94 ? 0.270 10.572 -1.571 1.00 78.69 94 ASN A C 1
ATOM 713 O O . ASN A 1 94 ? -0.381 11.234 -0.755 1.00 78.69 94 ASN A O 1
ATOM 717 N N . PRO A 1 95 ? -0.282 9.627 -2.354 1.00 91.69 95 PRO A N 1
ATOM 718 C CA . PRO A 1 95 ? -1.708 9.308 -2.329 1.00 91.69 95 PRO A CA 1
ATOM 719 C C . PRO A 1 95 ? -2.131 8.797 -0.947 1.00 91.69 95 PRO A C 1
ATOM 721 O O . PRO A 1 95 ? -1.327 8.227 -0.204 1.00 91.69 95 PRO A O 1
ATOM 724 N N . ASP A 1 96 ? -3.415 8.932 -0.614 1.00 96.12 96 ASP A N 1
ATOM 725 C CA . ASP A 1 96 ? -3.976 8.405 0.632 1.00 96.12 96 ASP A CA 1
ATOM 726 C C . ASP A 1 96 ? -3.786 6.885 0.736 1.00 96.12 96 ASP A C 1
ATOM 728 O O . ASP A 1 96 ? -3.488 6.365 1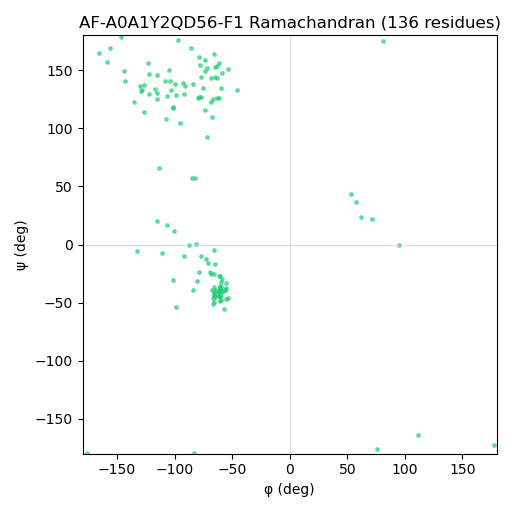.820 1.00 96.12 96 ASP A O 1
ATOM 732 N N . MET A 1 97 ? -3.966 6.182 -0.389 1.00 96.19 97 MET A N 1
ATOM 733 C CA . MET A 1 97 ? -3.937 4.727 -0.474 1.00 96.19 97 MET A CA 1
ATOM 734 C C . MET A 1 97 ? -3.285 4.237 -1.775 1.00 96.19 97 MET A C 1
ATOM 736 O O . MET A 1 97 ? -3.544 4.755 -2.857 1.00 96.19 97 MET A O 1
ATOM 740 N N . VAL A 1 98 ? -2.489 3.172 -1.694 1.00 96.56 98 VAL A N 1
ATOM 741 C CA . VAL A 1 98 ? -1.931 2.477 -2.865 1.00 96.56 98 VAL A CA 1
ATOM 742 C C . VAL A 1 98 ? -2.270 1.001 -2.773 1.00 96.56 98 VAL A C 1
ATOM 744 O O . VAL A 1 98 ? -2.169 0.413 -1.703 1.00 96.56 98 VAL A O 1
ATOM 747 N N . THR A 1 99 ? -2.670 0.376 -3.876 1.00 96.81 99 THR A N 1
ATOM 748 C CA . THR A 1 99 ? -2.842 -1.081 -3.954 1.00 96.81 99 THR A CA 1
ATOM 749 C C . THR A 1 99 ? -2.101 -1.643 -5.153 1.00 96.81 99 THR A C 1
ATOM 751 O O . THR A 1 99 ? -2.253 -1.132 -6.258 1.00 96.81 99 THR A O 1
ATOM 754 N N . GLY A 1 100 ? -1.345 -2.725 -4.966 1.00 96.62 100 GLY A N 1
ATOM 755 C CA . GLY A 1 100 ? -0.644 -3.367 -6.072 1.00 96.62 100 GLY A CA 1
ATOM 756 C C . GLY A 1 100 ? 0.106 -4.653 -5.715 1.00 96.62 100 GLY A C 1
ATOM 757 O O . GLY A 1 100 ? 0.081 -5.104 -4.564 1.00 96.62 100 GLY A O 1
ATOM 758 N N . PRO A 1 101 ? 0.783 -5.264 -6.702 1.00 96.44 101 PRO A N 1
ATOM 759 C CA . PRO A 1 101 ? 1.647 -6.425 -6.497 1.00 96.44 101 PRO A CA 1
ATOM 760 C C . PRO A 1 101 ? 2.846 -6.119 -5.592 1.00 96.44 101 PRO A C 1
ATOM 762 O O . PRO A 1 101 ? 3.340 -4.994 -5.557 1.00 96.44 101 PRO A O 1
ATOM 765 N N . LEU A 1 102 ? 3.359 -7.146 -4.911 1.00 94.25 102 LEU A N 1
ATOM 766 C CA . LEU A 1 102 ? 4.527 -7.027 -4.033 1.00 94.25 102 LEU A CA 1
ATOM 767 C C . LEU A 1 102 ? 5.819 -7.137 -4.837 1.00 94.25 102 LEU A C 1
ATOM 769 O O . LEU A 1 102 ? 5.964 -8.040 -5.667 1.00 94.25 102 LEU A O 1
ATOM 773 N N . PHE A 1 103 ? 6.800 -6.298 -4.528 1.00 92.81 103 PHE A N 1
ATOM 774 C CA . PHE A 1 103 ? 8.124 -6.369 -5.129 1.00 92.81 103 PHE A CA 1
ATOM 775 C C . PHE A 1 103 ? 8.942 -7.524 -4.543 1.00 92.81 103 PHE A C 1
ATOM 777 O O . PHE A 1 103 ? 9.021 -7.723 -3.331 1.00 92.81 103 PHE A O 1
ATOM 784 N N . ARG A 1 104 ? 9.600 -8.297 -5.412 1.00 92.38 104 ARG A N 1
ATOM 785 C CA . ARG A 1 104 ? 10.525 -9.367 -5.012 1.00 92.38 104 ARG A CA 1
ATOM 786 C C . ARG A 1 104 ? 11.973 -8.928 -5.077 1.00 92.38 104 ARG A C 1
ATOM 788 O O . ARG A 1 104 ? 12.724 -9.164 -4.135 1.00 92.38 104 ARG A O 1
ATOM 795 N N . ARG A 1 105 ? 12.387 -8.414 -6.233 1.00 90.88 105 ARG A N 1
ATOM 796 C CA . ARG A 1 105 ? 13.782 -8.070 -6.534 1.00 90.88 105 ARG A CA 1
ATOM 797 C C . ARG A 1 105 ? 13.870 -7.204 -7.782 1.00 90.88 105 ARG A C 1
ATOM 799 O O . ARG A 1 105 ? 12.955 -7.213 -8.601 1.00 90.88 105 ARG A O 1
ATOM 806 N N . MET A 1 106 ? 15.025 -6.578 -7.978 1.00 87.62 106 MET A N 1
ATOM 807 C CA . MET A 1 106 ? 15.406 -6.045 -9.283 1.00 87.62 106 MET A CA 1
ATOM 808 C C . MET A 1 106 ? 15.879 -7.174 -10.195 1.00 87.62 106 MET A C 1
ATOM 810 O O . MET A 1 106 ? 16.732 -7.977 -9.816 1.00 87.62 106 MET A O 1
ATOM 814 N N . GLY A 1 107 ? 15.284 -7.263 -11.380 1.00 85.50 107 GLY A N 1
ATOM 815 C CA . GLY A 1 107 ? 15.788 -8.040 -12.504 1.00 85.50 107 GLY A CA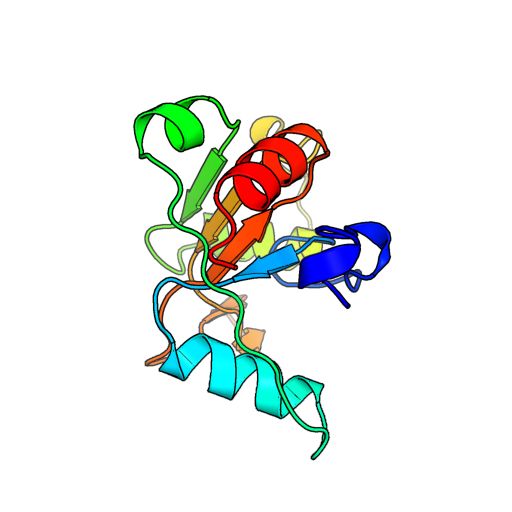 1
ATOM 816 C C . GLY A 1 107 ? 16.572 -7.157 -13.475 1.00 85.50 107 GLY A C 1
ATOM 817 O O . GLY A 1 107 ? 16.617 -5.938 -13.332 1.00 85.50 107 GLY A O 1
ATOM 818 N N . SER A 1 108 ? 17.153 -7.775 -14.501 1.00 84.00 108 SER A N 1
ATOM 819 C CA . SER A 1 108 ? 17.866 -7.065 -15.574 1.00 84.00 108 SER A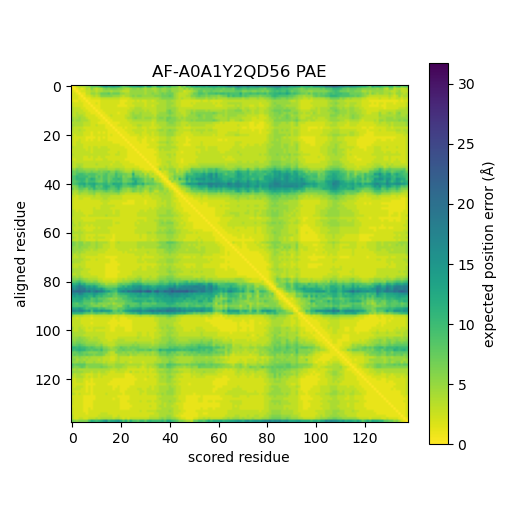 CA 1
ATOM 820 C C . SER A 1 108 ? 16.973 -6.104 -16.363 1.00 84.00 108 SER A C 1
ATOM 822 O O . SER A 1 108 ? 17.465 -5.123 -16.903 1.00 84.00 108 SER A O 1
ATOM 824 N N . SER A 1 109 ? 15.671 -6.383 -16.423 1.00 83.38 109 SER A N 1
ATOM 825 C CA . SER A 1 109 ? 14.670 -5.568 -17.124 1.00 83.38 109 SER A CA 1
ATOM 826 C C . SER A 1 109 ? 13.860 -4.666 -16.186 1.00 83.38 109 SER A C 1
ATOM 828 O O . SER A 1 109 ? 12.842 -4.129 -16.606 1.00 83.38 109 SER A O 1
ATOM 830 N N . GLY A 1 110 ? 14.278 -4.527 -14.922 1.00 82.44 110 GLY A N 1
ATOM 831 C CA . GLY A 1 110 ? 13.587 -3.715 -13.920 1.00 82.44 110 GLY A CA 1
ATOM 832 C C . GLY A 1 110 ? 12.936 -4.529 -12.793 1.00 82.44 110 GLY A C 1
ATOM 833 O O . GLY A 1 110 ? 13.293 -5.694 -12.572 1.00 82.44 110 GLY A O 1
ATOM 834 N N . PRO A 1 111 ? 12.022 -3.915 -12.027 1.00 85.94 111 PRO A N 1
ATOM 835 C CA . PRO A 1 111 ? 11.385 -4.537 -10.871 1.00 85.94 111 PRO A CA 1
ATOM 836 C C . PRO A 1 111 ? 10.608 -5.806 -11.224 1.00 85.94 111 PRO A C 1
ATOM 838 O O . PRO A 1 111 ? 9.837 -5.852 -12.176 1.00 85.94 111 PRO A O 1
ATOM 841 N N . VAL A 1 112 ? 10.794 -6.851 -10.419 1.00 91.25 112 VAL A N 1
ATOM 842 C CA . VAL A 1 112 ? 10.110 -8.138 -10.568 1.00 91.25 112 VAL A CA 1
ATOM 843 C C . VAL A 1 112 ? 9.223 -8.360 -9.355 1.00 91.25 112 VAL A C 1
ATOM 845 O O . VAL A 1 112 ? 9.707 -8.337 -8.220 1.00 91.25 112 VAL A O 1
ATOM 848 N N . ALA A 1 113 ? 7.937 -8.613 -9.587 1.00 94.31 113 ALA A N 1
ATOM 849 C CA . ALA A 1 113 ? 6.991 -8.921 -8.522 1.00 94.31 113 ALA A CA 1
ATOM 850 C C . ALA A 1 113 ? 7.189 -10.333 -7.942 1.00 94.31 113 ALA A C 1
ATOM 852 O O . ALA A 1 113 ? 7.763 -11.231 -8.570 1.00 94.31 113 ALA A O 1
ATOM 853 N N . TRP A 1 114 ? 6.708 -10.545 -6.719 1.00 92.50 114 TRP A N 1
ATOM 854 C CA . TRP A 1 114 ? 6.637 -11.874 -6.126 1.00 92.50 114 TRP A CA 1
ATOM 855 C C . TRP A 1 114 ? 5.589 -12.728 -6.853 1.00 92.50 114 TRP A C 1
ATOM 857 O O . TRP A 1 114 ? 4.414 -12.359 -6.867 1.00 92.50 114 TRP A O 1
ATOM 867 N N . PRO A 1 115 ? 5.966 -13.897 -7.404 1.00 87.25 115 PRO A N 1
ATOM 868 C CA . PRO A 1 115 ? 4.983 -14.805 -7.971 1.00 87.25 115 PRO A CA 1
ATOM 869 C C . PRO A 1 115 ? 4.117 -15.397 -6.852 1.00 87.25 115 PRO A C 1
ATOM 871 O O . PRO A 1 115 ? 4.621 -15.705 -5.769 1.00 87.25 115 PRO A O 1
ATOM 874 N N . ASN A 1 116 ? 2.829 -15.595 -7.134 1.00 88.06 116 ASN A N 1
ATOM 875 C CA . ASN A 1 116 ? 1.862 -16.256 -6.245 1.00 88.06 116 ASN A CA 1
ATOM 876 C C . ASN A 1 116 ? 1.623 -15.556 -4.892 1.00 88.06 116 ASN A C 1
ATOM 878 O O . ASN A 1 116 ? 1.204 -16.203 -3.934 1.00 88.06 116 ASN A O 1
ATOM 882 N N . ARG A 1 117 ? 1.884 -14.249 -4.801 1.00 91.50 117 ARG A N 1
ATOM 883 C CA . ARG A 1 117 ? 1.487 -13.418 -3.655 1.00 91.50 117 ARG A CA 1
ATOM 884 C C . ARG A 1 117 ? 0.285 -12.576 -4.053 1.00 91.50 117 ARG A C 1
ATOM 886 O O . ARG A 1 117 ? 0.215 -12.107 -5.189 1.00 91.50 117 ARG A O 1
ATOM 893 N N . VAL A 1 118 ? -0.665 -12.408 -3.139 1.00 93.69 118 VAL A N 1
ATOM 894 C CA . VAL A 1 118 ? -1.815 -11.529 -3.397 1.00 93.69 118 VAL A CA 1
ATOM 895 C C . VAL A 1 118 ? -1.401 -10.065 -3.226 1.00 93.69 118 VAL A C 1
ATOM 897 O O . VAL A 1 118 ? -0.460 -9.810 -2.476 1.00 93.69 118 VAL A O 1
ATOM 900 N N . PRO A 1 119 ? -2.081 -9.103 -3.874 1.00 95.19 119 PRO A N 1
ATOM 901 C CA . PRO A 1 119 ? -1.772 -7.687 -3.721 1.00 95.19 119 PRO A CA 1
ATOM 902 C C . PRO A 1 119 ? -1.756 -7.208 -2.264 1.00 95.19 119 PRO A C 1
ATOM 904 O O . PRO A 1 119 ? -2.480 -7.718 -1.396 1.00 95.19 119 PRO A O 1
ATOM 907 N N . GLN A 1 120 ? -0.946 -6.182 -2.027 1.00 95.38 120 GLN A N 1
ATOM 908 C CA . GLN A 1 120 ? -0.959 -5.400 -0.799 1.00 95.38 120 GLN A CA 1
ATOM 909 C C . GLN A 1 120 ? -1.618 -4.051 -1.049 1.00 95.38 120 GLN A C 1
ATOM 911 O O . GLN A 1 120 ? -1.544 -3.499 -2.146 1.00 95.38 120 GLN A O 1
ATOM 916 N N . THR A 1 121 ? -2.227 -3.532 0.005 1.00 96.81 121 THR A N 1
ATOM 917 C CA . THR A 1 121 ? -2.753 -2.177 0.089 1.00 96.81 121 THR A CA 1
ATOM 918 C C . THR A 1 121 ? -1.992 -1.449 1.185 1.00 96.81 121 THR A C 1
ATOM 920 O O . THR A 1 121 ? -1.818 -2.000 2.269 1.00 96.81 121 THR A O 1
ATOM 923 N N . SER A 1 122 ? -1.538 -0.229 0.939 1.00 96.62 122 SER A N 1
ATOM 924 C CA . SER A 1 122 ? -0.926 0.634 1.945 1.00 96.62 122 SER A CA 1
ATOM 925 C C . SER A 1 122 ? -1.680 1.946 2.060 1.00 96.62 122 SER A C 1
ATOM 927 O O . SER A 1 122 ? -2.207 2.444 1.070 1.00 96.62 122 SER A O 1
ATOM 929 N N . ILE A 1 123 ? -1.728 2.496 3.271 1.00 97.31 123 ILE A N 1
ATOM 930 C CA . ILE A 1 123 ? -2.261 3.835 3.532 1.00 97.31 123 ILE A CA 1
ATOM 931 C C . ILE A 1 123 ? -1.164 4.765 4.048 1.00 97.31 123 ILE A C 1
ATOM 933 O O . ILE A 1 123 ? -0.265 4.323 4.774 1.00 97.31 123 ILE A O 1
ATOM 937 N N . HIS A 1 124 ? -1.253 6.044 3.681 1.00 95.81 124 HIS A N 1
ATOM 938 C CA . HIS A 1 124 ? -0.160 7.009 3.864 1.00 95.81 124 HIS A CA 1
ATOM 939 C C . HIS A 1 124 ? -0.589 8.340 4.482 1.00 95.81 124 HIS A C 1
ATOM 941 O O . HIS A 1 124 ? 0.273 9.161 4.797 1.00 95.81 124 HIS A O 1
ATOM 947 N N . SER A 1 125 ? -1.889 8.560 4.693 1.00 95.69 125 SER A N 1
ATOM 948 C CA . SER A 1 125 ? -2.403 9.834 5.196 1.00 95.69 125 SER A CA 1
ATOM 949 C C . SER A 1 125 ? -3.218 9.703 6.489 1.00 95.69 125 SER A C 1
ATOM 951 O O . SER A 1 125 ? -3.826 8.658 6.752 1.00 95.69 125 SER A O 1
ATOM 953 N N . PRO A 1 126 ? -3.309 10.784 7.290 1.00 95.81 126 PRO A N 1
ATOM 954 C CA . PRO A 1 126 ? -4.208 10.838 8.443 1.00 95.81 126 PRO A CA 1
ATOM 955 C C . PRO A 1 126 ? -5.687 10.632 8.082 1.00 95.81 126 PRO A C 1
ATOM 957 O O . PRO A 1 126 ? -6.455 10.108 8.891 1.00 95.81 126 PRO A O 1
ATOM 960 N N . ASN A 1 127 ? -6.095 11.029 6.870 1.00 95.69 127 ASN A N 1
ATOM 961 C CA . ASN A 1 127 ? -7.459 10.833 6.379 1.00 95.69 127 ASN A CA 1
ATOM 962 C C . ASN A 1 127 ? -7.768 9.338 6.210 1.00 95.69 127 ASN A C 1
ATOM 964 O O . ASN A 1 127 ? -8.751 8.836 6.760 1.00 95.69 127 ASN A O 1
ATOM 968 N N . ALA A 1 128 ? -6.871 8.606 5.542 1.00 97.38 128 ALA A N 1
ATOM 969 C CA . ALA A 1 128 ? -6.982 7.160 5.411 1.00 97.38 128 ALA A CA 1
ATOM 970 C C . ALA A 1 128 ? -6.963 6.469 6.781 1.00 97.38 128 ALA A C 1
ATOM 972 O O . ALA A 1 128 ? -7.837 5.652 7.058 1.00 97.38 128 ALA A O 1
ATOM 973 N N . VAL A 1 129 ? -6.052 6.854 7.684 1.00 97.19 129 VAL A N 1
ATOM 974 C CA . VAL A 1 129 ? -6.014 6.319 9.060 1.00 97.19 129 VAL A CA 1
ATOM 975 C C . VAL A 1 129 ? -7.352 6.505 9.771 1.00 97.19 129 VAL A C 1
ATOM 977 O O . VAL A 1 129 ? -7.888 5.547 10.317 1.00 97.19 129 VAL A O 1
ATOM 980 N N . THR A 1 130 ? -7.937 7.703 9.699 1.00 97.00 130 THR A N 1
ATOM 981 C CA . THR A 1 130 ? -9.227 8.006 10.337 1.00 97.00 130 THR A CA 1
ATOM 982 C C . THR A 1 130 ? -10.347 7.097 9.827 1.00 97.00 130 THR A C 1
ATOM 984 O O . THR A 1 130 ? -11.186 6.644 10.610 1.00 97.00 130 THR A O 1
ATOM 987 N N . ILE A 1 131 ? -10.374 6.821 8.520 1.00 97.75 131 ILE A N 1
ATOM 988 C CA . ILE A 1 131 ? -11.341 5.895 7.926 1.00 97.75 131 ILE A CA 1
ATOM 989 C C . ILE A 1 131 ? -11.073 4.468 8.410 1.00 97.75 131 ILE A C 1
ATOM 991 O O . ILE A 1 131 ? -11.989 3.819 8.910 1.00 97.75 131 ILE A O 1
ATOM 995 N N . PHE A 1 132 ? -9.839 3.976 8.316 1.00 97.44 132 PHE A N 1
ATOM 996 C CA . PHE A 1 132 ? -9.524 2.597 8.685 1.00 97.44 132 PHE A CA 1
ATOM 997 C C . PHE A 1 132 ? -9.730 2.332 10.182 1.00 97.44 132 PHE A C 1
ATOM 999 O O . PHE A 1 132 ? -10.406 1.365 10.528 1.00 97.44 132 PHE A O 1
ATOM 1006 N N . ASP A 1 133 ? -9.274 3.212 11.074 1.00 96.81 133 ASP A N 1
ATOM 1007 C CA . ASP A 1 133 ? -9.466 3.058 12.522 1.00 96.81 133 ASP A CA 1
ATOM 1008 C C . ASP A 1 133 ? -10.948 3.014 12.916 1.00 96.81 133 ASP A C 1
ATOM 1010 O O . ASP A 1 133 ? -11.337 2.229 13.785 1.00 96.81 133 ASP A O 1
ATOM 1014 N N . ARG A 1 134 ? -11.805 3.791 12.238 1.00 96.56 134 ARG A N 1
ATOM 1015 C CA . ARG A 1 134 ? -13.261 3.769 12.461 1.00 96.56 134 ARG A CA 1
ATOM 1016 C C . ARG A 1 134 ? -13.876 2.396 12.184 1.00 96.56 134 ARG A C 1
ATOM 1018 O O . ARG A 1 134 ? -14.824 2.012 12.865 1.00 96.56 134 ARG A O 1
ATOM 1025 N N . TYR A 1 135 ? -13.358 1.682 11.189 1.00 97.00 135 TYR A N 1
ATOM 1026 C CA . TYR A 1 135 ? -13.883 0.391 10.736 1.00 97.00 135 TYR A CA 1
ATOM 1027 C C . TYR A 1 135 ? -13.007 -0.799 11.154 1.00 97.00 135 TYR A C 1
ATOM 1029 O O . TYR A 1 135 ? -13.147 -1.898 10.608 1.00 97.00 135 TYR A O 1
ATOM 1037 N N . MET A 1 136 ? -12.116 -0.601 12.127 1.00 96.38 136 MET A N 1
ATOM 1038 C CA . MET A 1 136 ? -11.343 -1.676 12.735 1.00 96.38 136 MET A CA 1
ATOM 1039 C C . MET A 1 136 ? -12.271 -2.610 13.525 1.00 96.38 136 MET A C 1
ATOM 1041 O O . MET A 1 136 ? -13.014 -2.179 14.410 1.00 96.38 136 MET A O 1
ATOM 1045 N N . VAL A 1 137 ? -12.223 -3.907 13.220 1.00 93.88 137 VAL A N 1
ATOM 1046 C CA . VAL A 1 137 ? -12.968 -4.939 13.950 1.00 93.88 137 VAL A CA 1
ATOM 1047 C C . VAL A 1 137 ? -12.291 -5.150 15.296 1.00 93.88 137 VAL A C 1
ATOM 1049 O O . VAL A 1 137 ? -11.134 -5.573 15.331 1.00 93.88 137 VAL A O 1
ATOM 1052 N N . ARG A 1 138 ? -13.002 -4.843 16.384 1.00 80.81 138 ARG A N 1
ATOM 1053 C CA . ARG A 1 138 ? -12.500 -4.967 17.759 1.00 80.81 138 ARG A CA 1
ATOM 1054 C C . ARG A 1 138 ? -12.466 -6.408 18.236 1.00 80.81 138 ARG A C 1
ATOM 1056 O O . ARG A 1 138 ? -13.464 -7.124 18.016 1.00 80.81 138 ARG A O 1
#